Protein AF-0000000072774060 (afdb_homodimer)

Organism: Moschus moschiferus (NCBI:txid68415)

pLDDT: mean 89.08, std 10.36, range [41.81, 96.0]

InterPro domains:
  IPR002048 EF-hand domain [PS50222] (1-26)
  IPR002048 EF-hand domain [PS50222] (56-90)
  IPR011992 EF-hand domain pair [SSF47473] (2-88)
  IPR018247 EF-Hand 1, calcium-binding site [PS00018] (4-16)

Solvent-accessible surface area (backbone atoms only — not comparable to full-atom values): 10141 Å² total; per-residue (Å²): 101,93,62,32,79,79,74,74,51,43,26,47,53,89,46,41,65,57,46,40,42,75,74,71,44,86,69,53,70,69,57,45,51,48,46,39,66,70,51,22,49,96,78,42,33,23,40,48,68,44,48,52,53,47,50,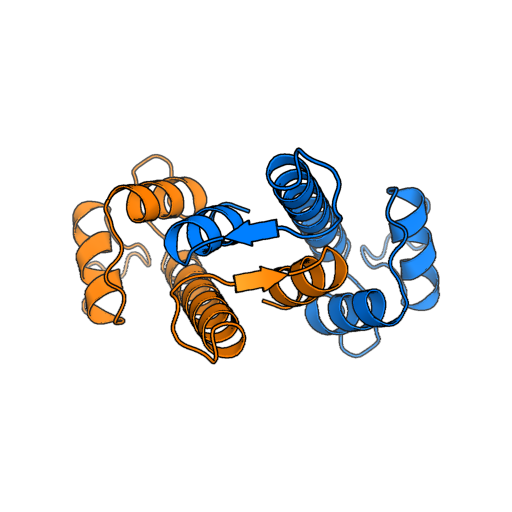54,43,49,52,46,52,50,50,52,48,51,69,62,24,73,84,65,77,58,50,35,77,39,35,65,66,57,46,47,51,58,62,61,65,86,99,92,61,32,80,78,73,73,50,43,26,48,51,89,46,41,63,56,46,40,41,74,73,71,42,84,70,52,70,69,56,44,52,48,45,40,67,71,51,22,48,97,82,40,32,23,39,47,68,44,47,52,54,48,50,53,44,49,50,46,51,52,51,52,48,52,68,62,24,74,84,65,78,59,48,34,76,40,34,64,67,57,46,48,50,57,62,64,66,86

Radius of gyration: 18.1 Å; Cα contacts (8 Å, |Δi|>4): 192; chains: 2; bounding box: 50×44×36 Å

Structure (mmCIF, N/CA/C/O backbone):
data_AF-0000000072774060-model_v1
#
loop_
_entity.id
_entity.type
_entity.pdbx_description
1 polymer 'EF-hand domain-containing protein'
#
loop_
_atom_site.group_PDB
_atom_site.id
_atom_site.type_symbol
_atom_site.label_atom_id
_atom_site.label_alt_id
_atom_site.label_comp_id
_atom_site.label_asym_id
_atom_site.label_entity_id
_atom_site.label_seq_id
_atom_site.pdbx_PDB_ins_code
_atom_site.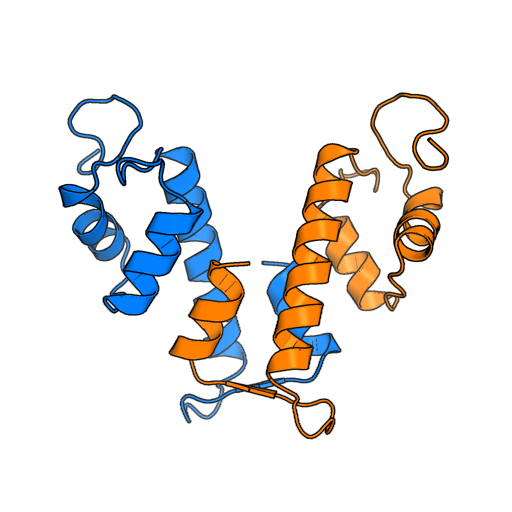Cartn_x
_atom_site.Cartn_y
_atom_site.Cartn_z
_atom_site.occupancy
_atom_site.B_iso_or_equiv
_atom_site.auth_seq_id
_atom_site.auth_comp_id
_atom_site.auth_asym_id
_atom_site.auth_atom_id
_atom_site.pdbx_PDB_model_num
ATOM 1 N N . SER A 1 1 ? -3.686 19.5 20.594 1 41.84 1 SER A N 1
ATOM 2 C CA . SER A 1 1 ? -2.797 18.516 19.984 1 41.84 1 SER A CA 1
ATOM 3 C C . SER A 1 1 ? -1.73 19.188 19.125 1 41.84 1 SER A C 1
ATOM 5 O O . SER A 1 1 ? -1.997 20.188 18.469 1 41.84 1 SER A O 1
ATOM 7 N N . PHE A 1 2 ? -0.513 19.094 19.578 1 53.94 2 PHE A N 1
ATOM 8 C CA . PHE A 1 2 ? 0.604 19.906 19.125 1 53.94 2 PHE A CA 1
ATOM 9 C C . PHE A 1 2 ? 0.527 20.125 17.609 1 53.94 2 PHE A C 1
ATOM 11 O O . PHE A 1 2 ? 0.935 21.172 17.109 1 53.94 2 PHE A O 1
ATOM 18 N N . PHE A 1 3 ? -0.129 19.281 16.859 1 60.81 3 PHE A N 1
ATOM 19 C CA . PHE A 1 3 ? 0.035 19.406 15.422 1 60.81 3 PHE A CA 1
ATOM 20 C C . PHE A 1 3 ? -1.192 20.047 14.789 1 60.81 3 PHE A C 1
ATOM 22 O O . PHE A 1 3 ? -1.222 20.297 13.578 1 60.81 3 PHE A O 1
ATOM 29 N N . ASP A 1 4 ? -2.189 20.156 15.695 1 60.53 4 ASP A N 1
ATOM 30 C CA . ASP A 1 4 ? -3.381 20.875 15.242 1 60.53 4 ASP A CA 1
ATOM 31 C C . ASP A 1 4 ? -3.578 22.156 16.031 1 60.53 4 ASP A C 1
ATOM 33 O O . ASP A 1 4 ? -4.551 22.297 16.781 1 60.53 4 ASP A O 1
ATOM 37 N N . GLY A 1 5 ? -2.717 23.109 16 1 58.25 5 GLY A N 1
ATOM 38 C CA . GLY A 1 5 ? -2.756 24.312 16.828 1 58.25 5 GLY A CA 1
ATOM 39 C C . GLY A 1 5 ? -4.016 25.125 16.625 1 58.25 5 GLY A C 1
ATOM 40 O O . GLY A 1 5 ? -4.52 25.734 17.578 1 58.25 5 GLY A O 1
ATOM 41 N N . ASP A 1 6 ? -4.629 25.078 15.508 1 58.75 6 ASP A N 1
ATOM 42 C CA . ASP A 1 6 ? -5.777 25.969 15.32 1 58.75 6 ASP A CA 1
ATOM 43 C C . ASP A 1 6 ? -7.086 25.172 15.344 1 58.75 6 ASP A C 1
ATOM 45 O O . ASP A 1 6 ? -8.156 25.734 15.07 1 58.75 6 ASP A O 1
ATOM 49 N N . ARG A 1 7 ? -7.09 23.906 15.75 1 69.19 7 ARG A N 1
ATOM 50 C CA . ARG A 1 7 ? -8.211 22.984 15.922 1 69.19 7 ARG A CA 1
ATOM 51 C C . ARG A 1 7 ? -9.031 22.875 14.641 1 69.19 7 ARG A C 1
ATOM 53 O O . ARG A 1 7 ? -10.266 22.781 14.695 1 69.19 7 ARG A O 1
ATOM 60 N N . SER A 1 8 ? -8.289 23.344 13.422 1 69.88 8 SER A N 1
ATOM 61 C CA . SER A 1 8 ? -8.969 23.312 12.125 1 69.88 8 SER A CA 1
ATOM 62 C C . SER A 1 8 ? -9.172 21.891 11.648 1 69.88 8 SER A C 1
ATOM 64 O O . SER A 1 8 ? -9.969 21.641 10.734 1 69.88 8 SER A O 1
ATOM 66 N N . GLY A 1 9 ? -8.453 20.984 12.289 1 84.5 9 GLY A N 1
ATOM 67 C CA . GLY A 1 9 ? -8.516 19.609 11.828 1 84.5 9 GLY A CA 1
ATOM 68 C C . GLY A 1 9 ? -7.504 19.312 10.734 1 84.5 9 GLY A C 1
ATOM 69 O O . GLY A 1 9 ? -7.535 18.234 10.141 1 84.5 9 GLY A O 1
ATOM 70 N N . THR A 1 10 ? -6.695 20.453 10.359 1 89.38 10 THR A N 1
ATOM 71 C CA . THR A 1 10 ? -5.668 20.312 9.336 1 89.38 10 THR A CA 1
ATOM 72 C C . THR A 1 10 ? -4.285 20.625 9.906 1 89.38 10 THR A C 1
ATOM 74 O O . THR A 1 10 ? -4.164 21.391 10.852 1 89.38 10 THR A O 1
ATOM 77 N N . ILE A 1 11 ? -3.309 19.938 9.352 1 92.81 11 ILE A N 1
ATOM 78 C CA . ILE A 1 11 ? -1.907 20.203 9.656 1 92.81 11 ILE A CA 1
ATOM 79 C C . ILE A 1 11 ? -1.271 20.984 8.508 1 92.81 11 ILE A C 1
ATOM 81 O O . ILE A 1 11 ? -1.297 20.531 7.355 1 92.81 11 ILE A O 1
ATOM 85 N N . GLY A 1 12 ? -0.662 22.141 8.82 1 90.88 12 GLY A N 1
ATOM 86 C CA . GLY A 1 12 ? -0.047 22.984 7.805 1 90.88 12 GLY A CA 1
ATOM 87 C C . GLY A 1 12 ? 1.225 22.391 7.227 1 90.88 12 GLY A C 1
ATOM 88 O O . GLY A 1 12 ? 1.943 21.672 7.914 1 90.88 12 GLY A O 1
ATOM 89 N N . SER A 1 13 ? 1.486 22.812 6.012 1 89.88 13 SER A N 1
ATOM 90 C CA . SER A 1 13 ? 2.652 22.312 5.297 1 89.88 13 SER A CA 1
ATOM 91 C C . SER A 1 13 ? 3.932 22.531 6.094 1 89.88 13 SER A C 1
ATOM 93 O O . SER A 1 13 ? 4.805 21.656 6.133 1 89.88 13 SER A O 1
ATOM 95 N N . SER A 1 14 ? 3.98 23.641 6.801 1 90 14 SER A N 1
ATOM 96 C CA . SER A 1 14 ? 5.191 23.984 7.539 1 90 14 SER A CA 1
ATOM 97 C C . SER A 1 14 ? 5.324 23.141 8.805 1 90 14 SER A C 1
ATOM 99 O O . SER A 1 14 ? 6.406 23.062 9.391 1 90 14 SER A O 1
ATOM 101 N N . GLU A 1 15 ? 4.25 22.562 9.172 1 92.5 15 GLU A N 1
ATOM 102 C CA . GLU A 1 15 ? 4.242 21.812 10.422 1 92.5 15 GLU A CA 1
ATOM 103 C C . GLU A 1 15 ? 4.312 20.312 10.164 1 92.5 15 GLU A C 1
ATOM 105 O O . GLU A 1 15 ? 4.578 19.531 11.078 1 92.5 15 GLU A O 1
ATOM 110 N N . LEU A 1 16 ? 4.109 19.906 8.992 1 93 16 LEU A N 1
ATOM 111 C CA . LEU A 1 16 ? 3.908 18.5 8.656 1 93 16 LEU A CA 1
ATOM 112 C C . LEU A 1 16 ? 5.176 17.688 8.93 1 93 16 LEU A C 1
ATOM 114 O O . LEU A 1 16 ? 5.105 16.578 9.461 1 93 16 LEU A O 1
ATOM 118 N N . SER A 1 17 ? 6.285 18.25 8.531 1 92.44 17 SER A N 1
ATOM 119 C CA . SER A 1 17 ? 7.535 17.531 8.773 1 92.44 17 SER A CA 1
ATOM 120 C C . SER A 1 17 ? 7.738 17.25 10.258 1 92.44 17 SER A C 1
ATOM 122 O O . SER A 1 17 ? 8.094 16.141 10.641 1 92.44 17 SER A O 1
ATOM 124 N N . GLY A 1 18 ? 7.488 18.219 11.094 1 92.62 18 GLY A N 1
ATOM 125 C CA . GLY A 1 18 ? 7.582 18.047 12.531 1 92.62 18 GLY A CA 1
ATOM 126 C C . GLY A 1 18 ? 6.578 17.062 13.086 1 92.62 18 GLY A C 1
ATOM 127 O O . GLY A 1 18 ? 6.887 16.312 14.016 1 92.62 18 GLY A O 1
ATOM 128 N N . ALA A 1 19 ? 5.445 17.109 12.539 1 94.25 19 ALA A N 1
ATOM 129 C CA . ALA A 1 19 ? 4.406 16.172 12.961 1 94.25 19 ALA A CA 1
ATOM 130 C C . ALA A 1 19 ? 4.824 14.734 12.711 1 94.25 19 ALA A C 1
ATOM 132 O O . ALA A 1 19 ? 4.656 13.867 13.57 1 94.25 19 ALA A O 1
ATOM 133 N N . PHE A 1 20 ? 5.375 14.438 11.516 1 94.88 20 PHE A N 1
ATOM 134 C CA . PHE A 1 20 ? 5.859 13.094 11.211 1 94.88 20 PHE A CA 1
ATOM 135 C C . PHE A 1 20 ? 6.996 12.703 12.148 1 94.88 20 PHE A C 1
ATOM 137 O O . PHE A 1 20 ? 7.039 11.57 12.633 1 94.88 20 PHE A O 1
ATOM 144 N N . GLU A 1 21 ? 7.855 13.664 12.438 1 94.88 21 GLU A N 1
ATOM 145 C CA . GLU A 1 21 ? 8.969 13.406 13.344 1 94.88 21 GLU A CA 1
ATOM 146 C C . GLU A 1 21 ? 8.469 13.078 14.75 1 94.88 21 GLU A C 1
ATOM 148 O O . GLU A 1 21 ? 8.992 12.18 15.406 1 94.88 21 GLU A O 1
ATOM 153 N N . ALA A 1 22 ? 7.535 13.82 15.18 1 93.75 22 ALA A N 1
ATOM 154 C CA . ALA A 1 22 ? 6.961 13.609 16.516 1 93.75 22 ALA A CA 1
ATOM 155 C C . ALA A 1 22 ? 6.324 12.227 16.609 1 93.75 22 ALA A C 1
ATOM 157 O O . ALA A 1 22 ? 6.32 11.617 17.688 1 93.75 22 ALA A O 1
ATOM 158 N N . ALA A 1 23 ? 5.824 11.766 15.508 1 94.38 23 ALA A N 1
ATOM 159 C CA . ALA A 1 23 ? 5.199 10.445 15.469 1 94.38 23 ALA A CA 1
ATOM 160 C C . ALA A 1 23 ? 6.246 9.352 15.312 1 94.38 23 ALA A C 1
ATOM 162 O O . ALA A 1 23 ? 5.91 8.164 15.273 1 94.38 23 ALA A O 1
ATOM 163 N N . GLY A 1 24 ? 7.496 9.734 15.102 1 94.19 24 GLY A N 1
ATOM 164 C CA . GLY A 1 24 ? 8.578 8.766 15.07 1 94.19 24 GLY A CA 1
ATOM 165 C C . GLY A 1 24 ? 9.094 8.492 13.664 1 94.19 24 GLY A C 1
ATOM 166 O O . GLY A 1 24 ? 9.914 7.594 13.461 1 94.19 24 GLY A O 1
ATOM 167 N N . PHE A 1 25 ? 8.711 9.289 12.734 1 94.19 25 PHE A N 1
ATOM 168 C CA . PHE A 1 25 ? 9.109 9.039 11.352 1 94.19 25 PHE A CA 1
ATOM 169 C C . PHE A 1 25 ? 10.07 10.117 10.867 1 94.19 25 PHE A C 1
ATOM 171 O O . PHE A 1 25 ? 9.742 11.305 10.875 1 94.19 25 PHE A O 1
ATOM 178 N N . HIS A 1 26 ? 11.242 9.648 10.422 1 91 26 HIS A N 1
ATOM 179 C CA . HIS A 1 26 ? 12.242 10.531 9.82 1 91 26 HIS A CA 1
ATOM 180 C C . HIS A 1 26 ? 12.375 10.266 8.328 1 91 26 HIS A C 1
ATOM 182 O O . HIS A 1 26 ? 13.258 9.523 7.898 1 91 26 HIS A O 1
ATOM 188 N N . LEU A 1 27 ? 11.547 10.867 7.613 1 90.62 27 LEU A N 1
ATOM 189 C CA . LEU A 1 27 ? 11.477 10.688 6.168 1 90.62 27 LEU A CA 1
ATOM 190 C C . LEU A 1 27 ? 12.492 11.578 5.461 1 90.62 27 LEU A C 1
ATOM 192 O O . LEU A 1 27 ? 12.719 12.719 5.875 1 90.62 27 LEU A O 1
ATOM 196 N N . ASN A 1 28 ? 13.102 11.062 4.484 1 91.31 28 ASN A N 1
ATOM 197 C CA . ASN A 1 28 ? 13.898 11.953 3.652 1 91.31 28 ASN A CA 1
ATOM 198 C C . ASN A 1 28 ? 13.023 12.875 2.809 1 91.31 28 ASN A C 1
ATOM 200 O O . ASN A 1 28 ? 11.812 12.656 2.703 1 91.31 28 ASN A O 1
ATOM 204 N N . GLU A 1 29 ? 13.633 13.852 2.189 1 91.5 29 GLU A N 1
ATOM 205 C CA . GLU A 1 29 ? 12.898 14.891 1.475 1 91.5 29 GLU A CA 1
ATOM 206 C C . GLU A 1 29 ? 12.078 14.305 0.329 1 91.5 29 GLU A C 1
ATOM 208 O O . GLU A 1 29 ? 10.945 14.727 0.088 1 91.5 29 GLU A O 1
ATOM 213 N N . HIS A 1 30 ? 12.648 13.422 -0.358 1 90.38 30 HIS A N 1
ATOM 214 C CA . HIS A 1 30 ? 11.969 12.852 -1.516 1 90.38 30 HIS A CA 1
ATOM 215 C C . HIS A 1 30 ? 10.703 12.102 -1.1 1 90.38 30 HIS A C 1
ATOM 217 O O . HIS A 1 30 ? 9.625 12.352 -1.644 1 90.38 30 HIS A O 1
ATOM 223 N N . LEU A 1 31 ? 10.836 11.219 -0.128 1 91.31 31 LEU A N 1
ATOM 224 C CA . LEU A 1 31 ? 9.695 10.461 0.381 1 91.31 31 LEU A CA 1
ATOM 225 C C . LEU A 1 31 ? 8.648 11.398 0.977 1 91.31 31 LEU A C 1
ATOM 227 O O . LEU A 1 31 ? 7.449 11.219 0.745 1 91.31 31 LEU A O 1
ATOM 231 N N . TYR A 1 32 ? 9.094 12.438 1.696 1 92.12 32 TYR A N 1
ATOM 232 C CA . TYR A 1 32 ? 8.211 13.43 2.289 1 92.12 32 TYR A CA 1
ATOM 233 C C . TYR A 1 32 ? 7.371 14.117 1.221 1 92.12 32 TYR A C 1
ATOM 235 O O . TYR A 1 32 ? 6.148 14.219 1.354 1 92.12 32 TYR A O 1
ATOM 243 N N . ASN A 1 33 ? 7.977 14.508 0.167 1 91.88 33 ASN A N 1
ATOM 244 C CA . ASN A 1 33 ? 7.281 15.219 -0.9 1 91.88 33 ASN A CA 1
ATOM 245 C C . ASN A 1 33 ? 6.246 14.336 -1.585 1 91.88 33 ASN A C 1
ATOM 247 O O . ASN A 1 33 ? 5.16 14.797 -1.937 1 91.88 33 ASN A O 1
ATOM 251 N N . MET A 1 34 ? 6.586 13.125 -1.7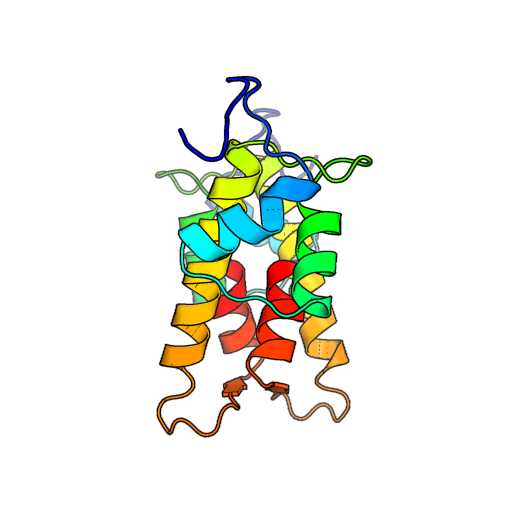35 1 88.19 34 MET A N 1
ATOM 252 C CA . MET A 1 34 ? 5.652 12.18 -2.35 1 88.19 34 MET A CA 1
ATOM 253 C C . MET A 1 34 ? 4.414 12 -1.479 1 88.19 34 MET A C 1
ATOM 255 O O . MET A 1 34 ? 3.289 12 -1.983 1 88.19 34 MET A O 1
ATOM 259 N N . ILE A 1 35 ? 4.688 11.844 -0.206 1 92.25 35 ILE A N 1
ATOM 260 C CA . ILE A 1 35 ? 3.602 11.633 0.744 1 92.25 35 ILE A CA 1
ATOM 261 C C . ILE A 1 35 ? 2.693 12.859 0.774 1 92.25 35 ILE A C 1
ATOM 263 O O . ILE A 1 35 ? 1.466 12.734 0.747 1 92.25 35 ILE A O 1
ATOM 267 N N . ILE A 1 36 ? 3.254 14 0.792 1 92 36 ILE A N 1
ATOM 268 C CA . ILE A 1 36 ? 2.496 15.242 0.838 1 92 36 ILE A CA 1
ATOM 269 C C . ILE A 1 36 ? 1.654 15.383 -0.429 1 92 36 ILE A C 1
ATOM 271 O O . ILE A 1 36 ? 0.489 15.781 -0.367 1 92 36 ILE A O 1
ATOM 275 N N . GLN A 1 37 ? 2.188 15.125 -1.504 1 90.5 37 GLN A N 1
ATOM 276 C CA . GLN A 1 37 ? 1.477 15.219 -2.775 1 90.5 37 GLN A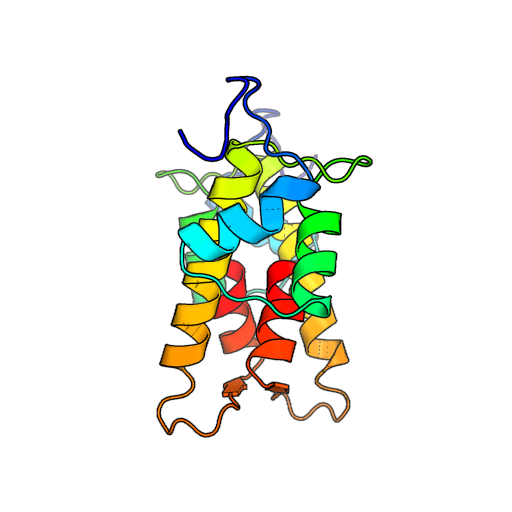 CA 1
ATOM 277 C C . GLN A 1 37 ? 0.247 14.312 -2.785 1 90.5 37 GLN A C 1
ATOM 279 O O . GLN A 1 37 ? -0.799 14.688 -3.322 1 90.5 37 GLN A O 1
ATOM 284 N N . ARG A 1 38 ? 0.321 13.195 -2.164 1 89.62 38 ARG A N 1
ATOM 285 C CA . ARG A 1 38 ? -0.753 12.211 -2.205 1 89.62 38 ARG A CA 1
ATOM 286 C C . ARG A 1 38 ? -1.793 12.484 -1.124 1 89.62 38 ARG A C 1
ATOM 288 O O . ARG A 1 38 ? -2.988 12.273 -1.337 1 89.62 38 ARG A O 1
ATOM 295 N N . TYR A 1 39 ? -1.339 12.945 -0.001 1 92.31 39 TYR A N 1
ATOM 296 C CA . TYR A 1 39 ? -2.215 12.914 1.165 1 92.31 39 TYR A CA 1
ATOM 297 C C . TYR A 1 39 ? -2.641 14.328 1.562 1 92.31 39 TYR A C 1
ATOM 299 O O . TYR A 1 39 ? -3.518 14.5 2.41 1 92.31 39 TYR A O 1
ATOM 307 N N . SER A 1 40 ? -1.987 15.344 0.956 1 93.38 40 SER A N 1
ATOM 308 C CA . SER A 1 40 ? -2.287 16.734 1.289 1 93.38 40 SER A CA 1
ATOM 309 C C . SER A 1 40 ? -3.129 17.391 0.202 1 93.38 40 SER A C 1
ATOM 311 O O . SER A 1 40 ? -3.312 16.828 -0.878 1 93.38 40 SER A O 1
ATOM 313 N N . ASP A 1 41 ? -3.686 18.5 0.571 1 93.5 41 ASP A N 1
ATOM 314 C CA . ASP A 1 41 ? -4.387 19.297 -0.438 1 93.5 41 ASP A CA 1
ATOM 315 C C . ASP A 1 41 ? -3.406 20.078 -1.306 1 93.5 41 ASP A C 1
ATOM 317 O O . ASP A 1 41 ? -2.191 19.891 -1.193 1 93.5 41 ASP A O 1
ATOM 321 N N . GLU A 1 42 ? -3.939 20.844 -2.186 1 91.56 42 GLU A N 1
ATOM 322 C CA . GLU A 1 42 ? -3.113 21.562 -3.152 1 91.56 42 GLU A CA 1
ATOM 323 C C . GLU A 1 42 ? -2.188 22.547 -2.457 1 91.56 42 GLU A C 1
ATOM 325 O O . GLU A 1 42 ? -1.146 22.922 -2.998 1 91.56 42 GLU A O 1
ATOM 330 N N . GLY A 1 43 ? -2.553 22.938 -1.294 1 90.06 43 GLY A N 1
ATOM 331 C CA . GLY A 1 43 ? -1.746 23.875 -0.531 1 90.06 43 GLY A CA 1
ATOM 332 C C . GLY A 1 43 ? -0.729 23.203 0.367 1 90.06 43 GLY A C 1
ATOM 333 O O . GLY A 1 43 ? 0.015 23.875 1.087 1 90.06 43 GLY A O 1
ATOM 334 N N . GLY A 1 44 ? -0.685 21.938 0.4 1 91.44 44 GLY A N 1
ATOM 335 C CA . GLY A 1 44 ? 0.264 21.188 1.213 1 91.44 44 GLY A CA 1
ATOM 336 C C . GLY A 1 44 ? -0.242 20.922 2.615 1 91.44 44 GLY A C 1
ATOM 337 O O . GLY A 1 44 ? 0.506 20.422 3.465 1 91.44 44 GLY A O 1
ATOM 338 N N . ASN A 1 45 ? -1.46 21.312 2.85 1 92.5 45 ASN A N 1
ATOM 339 C CA . ASN A 1 45 ? -2.076 21.016 4.141 1 92.5 45 ASN A CA 1
ATOM 340 C C . ASN A 1 45 ? -2.701 19.625 4.16 1 92.5 45 ASN A C 1
ATOM 342 O O . ASN A 1 45 ? -3.27 19.188 3.16 1 92.5 45 ASN A O 1
ATOM 346 N N . MET A 1 46 ? -2.543 18.984 5.375 1 94.06 46 MET A N 1
ATOM 347 C CA . MET A 1 46 ? -3.092 17.625 5.504 1 94.06 46 MET A CA 1
ATOM 348 C C . MET A 1 46 ? -4.145 17.578 6.605 1 94.06 46 MET A C 1
ATOM 350 O O . MET A 1 46 ? -3.918 18.078 7.711 1 94.06 46 MET A O 1
ATOM 354 N N . ASP A 1 47 ? -5.316 17.094 6.168 1 93.31 47 ASP A N 1
ATOM 355 C CA . ASP A 1 47 ? -6.332 16.859 7.191 1 93.31 47 ASP A CA 1
ATOM 356 C C . ASP A 1 47 ? -5.871 15.82 8.203 1 93.31 47 ASP A C 1
ATOM 358 O O . ASP A 1 47 ? -5.125 14.898 7.859 1 93.31 47 ASP A O 1
ATOM 362 N N . PHE A 1 48 ? -6.406 15.93 9.383 1 91.06 48 PHE A N 1
ATOM 363 C CA . PHE A 1 48 ? -5.969 15.039 10.461 1 91.06 48 PHE A CA 1
ATOM 364 C C . PHE A 1 48 ? -6.277 13.586 10.125 1 91.06 48 PHE A C 1
ATOM 366 O O . PHE A 1 48 ? -5.465 12.695 10.383 1 91.06 48 PHE A O 1
ATOM 373 N N . ASP A 1 49 ? -7.398 13.367 9.57 1 89.38 49 ASP A N 1
ATOM 374 C CA . ASP A 1 49 ? -7.758 12 9.195 1 89.38 49 ASP A CA 1
ATOM 375 C C . ASP A 1 49 ? -6.762 11.438 8.188 1 89.38 49 ASP A C 1
ATOM 377 O O . ASP A 1 49 ? -6.336 10.281 8.305 1 89.38 49 ASP A O 1
ATOM 381 N N . ASN A 1 50 ? -6.398 12.242 7.148 1 92.06 50 ASN A N 1
ATOM 382 C CA . ASN A 1 50 ? -5.41 11.812 6.16 1 92.06 50 ASN A CA 1
ATOM 383 C C . ASN A 1 50 ? -4.051 11.562 6.801 1 92.06 50 ASN A C 1
ATOM 385 O O . ASN A 1 50 ? -3.359 10.609 6.438 1 92.06 50 ASN A O 1
ATOM 389 N N . PHE A 1 51 ? -3.75 12.438 7.75 1 94.25 51 PHE A N 1
ATOM 390 C CA . PHE A 1 51 ? -2.477 12.305 8.445 1 94.25 51 PHE A CA 1
ATOM 391 C C . PHE A 1 51 ? -2.41 10.977 9.195 1 94.25 51 PHE A C 1
ATOM 393 O O . PHE A 1 51 ? -1.442 10.227 9.047 1 94.25 51 PHE A O 1
ATOM 400 N N . ILE A 1 52 ? -3.453 10.688 9.945 1 92.44 52 ILE A N 1
ATOM 401 C CA . ILE A 1 52 ? -3.477 9.461 10.734 1 92.44 52 ILE A CA 1
ATOM 402 C C . ILE A 1 52 ? -3.459 8.25 9.812 1 92.44 52 ILE A C 1
ATOM 404 O O . ILE A 1 52 ? -2.738 7.281 10.062 1 92.44 52 ILE A O 1
ATOM 408 N N . SER A 1 53 ? -4.203 8.289 8.711 1 90.81 53 SER A N 1
ATOM 409 C CA . SER A 1 53 ? -4.203 7.199 7.738 1 90.81 53 SER A CA 1
ATOM 410 C C . SER A 1 53 ? -2.811 6.98 7.156 1 90.81 53 SER A C 1
ATOM 412 O O . SER A 1 53 ? -2.377 5.84 6.984 1 90.81 53 SER A O 1
ATOM 414 N N . CYS A 1 54 ? -2.164 8.094 6.875 1 92.94 54 CYS A N 1
ATOM 415 C CA . CYS A 1 54 ? -0.81 8.016 6.34 1 92.94 54 CYS A CA 1
ATOM 416 C C . CYS A 1 54 ? 0.141 7.383 7.344 1 92.94 54 CYS A C 1
ATOM 418 O O . CYS A 1 54 ? 0.93 6.504 6.988 1 92.94 54 CYS A O 1
ATOM 420 N N . LEU A 1 55 ? 0.058 7.816 8.609 1 94.81 55 LEU A N 1
ATOM 421 C CA . LEU A 1 55 ? 0.931 7.277 9.648 1 94.81 55 LEU A CA 1
ATOM 422 C C . LEU A 1 55 ? 0.709 5.777 9.82 1 94.81 55 LEU A C 1
ATOM 424 O O . LEU A 1 55 ? 1.67 5.016 9.938 1 94.81 55 LEU A O 1
ATOM 428 N N . VAL A 1 56 ? -0.536 5.418 9.844 1 91.38 56 VAL A N 1
ATOM 429 C CA . VAL A 1 56 ? -0.883 4.012 10.008 1 91.38 56 VAL A CA 1
ATOM 430 C C . VAL A 1 56 ? -0.295 3.191 8.867 1 91.38 56 VAL A C 1
ATOM 432 O O . VAL A 1 56 ? 0.303 2.137 9.086 1 91.38 56 VAL A O 1
ATOM 435 N N . ARG A 1 57 ? -0.408 3.619 7.625 1 91.5 57 ARG A N 1
ATOM 436 C CA . ARG A 1 57 ? 0.135 2.932 6.457 1 91.5 57 ARG A CA 1
ATOM 437 C C . ARG A 1 57 ? 1.659 2.914 6.492 1 91.5 57 ARG A C 1
ATOM 439 O O . ARG A 1 57 ? 2.279 1.883 6.223 1 91.5 57 ARG A O 1
ATOM 446 N N . LEU A 1 58 ? 2.25 4.016 6.824 1 93.69 58 LEU A N 1
ATOM 447 C CA . LEU A 1 58 ? 3.701 4.109 6.938 1 93.69 58 LEU A CA 1
ATOM 448 C C . LEU A 1 58 ? 4.238 3.094 7.941 1 93.69 58 LEU A C 1
ATOM 450 O O . LEU A 1 58 ? 5.176 2.355 7.641 1 93.69 58 LEU A O 1
ATOM 454 N N . ASP A 1 59 ? 3.652 3.02 9.039 1 94.38 59 ASP A N 1
ATOM 455 C CA . ASP A 1 59 ? 4.059 2.082 10.078 1 94.38 59 ASP A CA 1
ATOM 456 C C . ASP A 1 59 ? 3.951 0.638 9.594 1 94.38 59 ASP A C 1
ATOM 458 O O . ASP A 1 59 ? 4.867 -0.16 9.797 1 94.38 59 ASP A O 1
ATOM 462 N N . ALA A 1 60 ? 2.857 0.339 8.984 1 92.88 60 ALA A N 1
ATOM 463 C CA . ALA A 1 60 ? 2.641 -1.007 8.461 1 92.88 60 ALA A CA 1
ATOM 464 C C . ALA A 1 60 ? 3.688 -1.36 7.406 1 92.88 60 ALA A C 1
ATOM 466 O O . ALA A 1 60 ? 4.199 -2.48 7.383 1 92.88 60 ALA A O 1
ATOM 467 N N . MET A 1 61 ? 4.012 -0.392 6.582 1 94.69 61 MET A N 1
ATOM 468 C CA . MET A 1 61 ? 4.977 -0.661 5.523 1 94.69 61 MET A CA 1
ATOM 469 C C . MET A 1 61 ? 6.387 -0.774 6.09 1 94.69 61 MET A C 1
ATOM 471 O O . MET A 1 61 ? 7.188 -1.582 5.617 1 94.69 61 MET A O 1
ATOM 475 N N . PHE A 1 62 ? 6.656 -0.014 7.102 1 93.88 62 PHE A N 1
ATOM 476 C CA . PHE A 1 62 ? 7.941 -0.161 7.773 1 93.88 62 PHE A CA 1
ATOM 477 C C . PHE A 1 62 ? 8.055 -1.533 8.43 1 93.88 62 PHE A C 1
ATOM 479 O O . PHE A 1 62 ? 9.07 -2.219 8.273 1 93.88 62 PHE A O 1
ATOM 486 N N . ARG A 1 63 ? 7.023 -1.944 9.078 1 93.56 63 ARG A N 1
ATOM 487 C CA . ARG A 1 63 ? 7.027 -3.232 9.766 1 93.56 63 ARG A CA 1
ATOM 488 C C . ARG A 1 63 ? 7.125 -4.383 8.773 1 93.56 63 ARG A C 1
ATOM 490 O O . ARG A 1 63 ? 7.855 -5.348 9.008 1 93.56 63 ARG A O 1
ATOM 497 N N . ALA A 1 64 ? 6.43 -4.262 7.711 1 93.31 64 ALA A N 1
ATOM 498 C CA . ALA A 1 64 ? 6.488 -5.285 6.668 1 93.31 64 ALA A CA 1
ATOM 499 C C . ALA A 1 64 ? 7.895 -5.395 6.09 1 93.31 64 ALA A C 1
ATOM 501 O O . ALA A 1 64 ? 8.414 -6.5 5.902 1 93.31 64 ALA A O 1
ATOM 502 N N . PHE A 1 65 ? 8.539 -4.32 5.84 1 95.25 65 PHE A N 1
ATOM 503 C CA . PHE A 1 65 ? 9.898 -4.328 5.312 1 95.25 65 PHE A CA 1
ATOM 504 C C . PHE A 1 65 ? 10.852 -5 6.293 1 95.25 65 PHE A C 1
ATOM 506 O O . PHE A 1 65 ? 11.641 -5.863 5.902 1 95.25 65 PHE A O 1
ATOM 513 N N . LYS A 1 66 ? 10.711 -4.578 7.516 1 94.56 66 LYS A N 1
ATOM 514 C CA . LYS A 1 66 ? 11.594 -5.125 8.539 1 94.56 66 LYS A CA 1
ATOM 515 C C . LYS A 1 66 ? 11.398 -6.629 8.695 1 94.56 66 LYS A C 1
ATOM 517 O O . LYS A 1 66 ? 12.359 -7.371 8.898 1 94.56 66 LYS A O 1
ATOM 522 N N . SER A 1 67 ? 10.172 -7.035 8.602 1 93.75 67 SER A N 1
ATOM 523 C CA . SER A 1 67 ? 9.867 -8.453 8.742 1 93.75 67 SER A CA 1
ATOM 524 C C . SER A 1 67 ? 10.469 -9.266 7.602 1 93.75 67 SER A C 1
ATOM 526 O O . SER A 1 67 ? 10.812 -10.438 7.781 1 93.75 67 SER A O 1
ATOM 528 N N . LEU A 1 68 ? 10.656 -8.664 6.453 1 93.25 68 LEU A N 1
ATOM 529 C CA . LEU A 1 68 ? 11.211 -9.336 5.281 1 93.25 68 LEU A CA 1
ATOM 530 C C . LEU A 1 68 ? 12.734 -9.25 5.281 1 93.25 68 LEU A C 1
ATOM 532 O O . LEU A 1 68 ? 13.406 -10.125 4.73 1 93.25 68 LEU A O 1
ATOM 536 N N . ASP A 1 69 ? 13.234 -8.141 5.859 1 95.44 69 ASP A N 1
ATOM 537 C CA . ASP A 1 69 ? 14.672 -7.914 5.918 1 95.44 69 ASP A CA 1
ATOM 538 C C . ASP A 1 69 ? 15.273 -8.531 7.18 1 95.44 69 ASP A C 1
ATOM 540 O O . ASP A 1 69 ? 15.977 -7.855 7.934 1 95.44 69 ASP A O 1
ATOM 544 N N . LYS A 1 70 ? 15.164 -9.789 7.27 1 92.5 70 LYS A N 1
ATOM 545 C CA . LYS A 1 70 ? 15.578 -10.5 8.477 1 92.5 70 LYS A CA 1
ATOM 546 C C . LYS A 1 70 ? 17.094 -10.438 8.656 1 92.5 70 LYS A C 1
ATOM 548 O O . LYS A 1 70 ? 17.578 -10.352 9.789 1 92.5 70 LYS A O 1
ATOM 553 N N . ASP A 1 71 ? 17.812 -10.406 7.586 1 93.12 71 ASP A N 1
ATOM 554 C CA . ASP A 1 71 ? 19.266 -10.43 7.664 1 93.12 71 ASP A CA 1
ATOM 555 C C . ASP A 1 71 ? 19.828 -9.016 7.773 1 93.12 71 ASP A C 1
ATOM 557 O O . ASP A 1 71 ? 21.047 -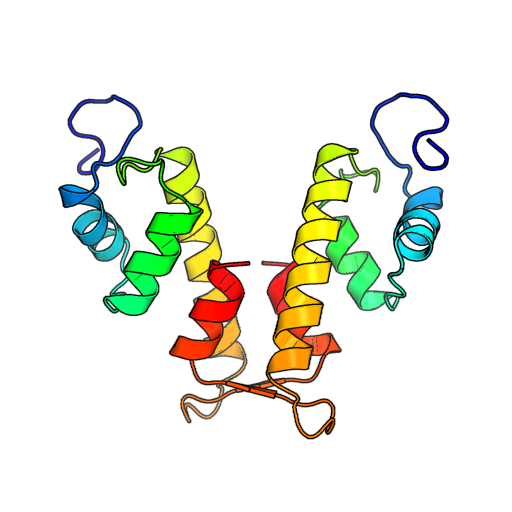8.828 7.871 1 93.12 71 ASP A O 1
ATOM 561 N N . GLY A 1 72 ? 18.953 -7.953 7.617 1 92.94 72 GLY A N 1
ATOM 562 C CA . GLY A 1 72 ? 19.359 -6.574 7.824 1 92.94 72 GLY A CA 1
ATOM 563 C C . GLY A 1 72 ? 20.219 -6.035 6.699 1 92.94 72 GLY A C 1
ATOM 564 O O . GLY A 1 72 ? 21.109 -5.207 6.93 1 92.94 72 GLY A O 1
ATOM 565 N N . THR A 1 73 ? 20.125 -6.586 5.527 1 93.56 73 THR A N 1
ATOM 566 C CA . THR A 1 73 ? 20.922 -6.152 4.383 1 93.56 73 THR A CA 1
ATOM 567 C C . THR A 1 73 ? 20.438 -4.797 3.869 1 93.56 73 THR A C 1
ATOM 569 O O . THR A 1 73 ? 21.141 -4.121 3.119 1 93.56 73 THR A O 1
ATOM 572 N N . GLY A 1 74 ? 19.188 -4.453 4.203 1 93.69 74 GLY A N 1
ATOM 573 C CA . GLY A 1 74 ? 18.594 -3.232 3.686 1 93.69 74 GLY A CA 1
ATOM 574 C C . GLY A 1 74 ? 17.875 -3.436 2.365 1 93.69 74 GLY A C 1
ATOM 575 O O . GLY A 1 74 ? 17.453 -2.469 1.729 1 93.69 74 GLY A O 1
ATOM 576 N N . GLN A 1 75 ? 17.828 -4.715 1.953 1 95.31 75 GLN A N 1
ATOM 577 C CA . GLN A 1 75 ? 17.125 -5.078 0.729 1 95.31 75 GLN A CA 1
ATOM 578 C C . GLN A 1 75 ? 16.156 -6.23 0.978 1 95.31 75 GLN A C 1
ATOM 580 O O . GLN A 1 75 ? 16.422 -7.113 1.797 1 95.31 75 GLN A O 1
ATOM 585 N N . ILE A 1 76 ? 15.039 -6.184 0.314 1 96 76 ILE A N 1
ATOM 586 C CA . ILE A 1 76 ? 14.125 -7.312 0.361 1 96 76 ILE A CA 1
ATOM 587 C C . ILE A 1 76 ? 13.859 -7.824 -1.054 1 96 76 ILE A C 1
ATOM 589 O O . ILE A 1 76 ? 13.922 -7.059 -2.02 1 96 76 ILE A O 1
ATOM 593 N N . GLN A 1 77 ? 13.734 -9.078 -1.114 1 94.94 77 GLN A N 1
ATOM 594 C CA . GLN A 1 77 ? 13.359 -9.727 -2.367 1 94.94 77 GLN A CA 1
ATOM 595 C C . GLN A 1 77 ? 11.992 -10.398 -2.252 1 94.94 77 GLN A C 1
ATOM 597 O O . GLN A 1 77 ? 11.773 -11.219 -1.358 1 94.94 77 GLN A O 1
ATOM 602 N N . VAL A 1 78 ? 11.125 -9.945 -3.146 1 95.5 78 VAL A N 1
ATOM 603 C CA . VAL A 1 78 ? 9.773 -10.484 -3.061 1 95.5 78 VAL A CA 1
ATOM 604 C C . VAL A 1 78 ? 9.266 -10.836 -4.461 1 95.5 78 VAL A C 1
ATOM 606 O O . VAL A 1 78 ? 9.648 -10.188 -5.441 1 95.5 78 VAL A O 1
ATOM 609 N N . ASN A 1 79 ? 8.461 -11.906 -4.512 1 94.88 79 ASN A N 1
ATOM 610 C CA . ASN A 1 79 ? 7.723 -12.18 -5.738 1 94.88 79 ASN A CA 1
ATOM 611 C C . ASN A 1 79 ? 6.371 -11.469 -5.758 1 94.88 79 ASN A C 1
ATOM 613 O O . ASN A 1 79 ? 6.016 -10.781 -4.797 1 94.88 79 ASN A O 1
ATOM 617 N N . ILE A 1 80 ? 5.719 -11.641 -6.875 1 93.25 80 ILE A N 1
ATOM 618 C CA . ILE A 1 80 ? 4.523 -10.836 -7.09 1 93.25 80 ILE A CA 1
ATOM 619 C C . ILE A 1 80 ? 3.461 -11.203 -6.055 1 93.25 80 ILE A C 1
ATOM 621 O O . ILE A 1 80 ? 2.719 -10.344 -5.586 1 93.25 80 ILE A O 1
ATOM 625 N N . GLN A 1 81 ? 3.412 -12.406 -5.684 1 90.88 81 GLN A N 1
ATOM 626 C CA . GLN A 1 81 ? 2.424 -12.812 -4.688 1 90.88 81 GLN A CA 1
ATOM 627 C C . GLN A 1 81 ? 2.73 -12.195 -3.326 1 90.88 81 GLN A C 1
ATOM 629 O O . GLN A 1 81 ? 1.841 -11.641 -2.674 1 90.88 81 GLN A O 1
ATOM 634 N N . GLU A 1 82 ? 3.959 -12.25 -2.883 1 91.12 82 GLU A N 1
ATOM 635 C CA . GLU A 1 82 ? 4.395 -11.633 -1.634 1 91.12 82 GLU A CA 1
ATOM 636 C C . GLU A 1 82 ? 4.195 -10.117 -1.671 1 91.12 82 GLU A C 1
ATOM 638 O O . GLU A 1 82 ? 3.744 -9.523 -0.69 1 91.12 82 GLU A O 1
ATOM 643 N N . TRP A 1 83 ? 4.492 -9.578 -2.777 1 93.31 83 TRP A N 1
ATOM 644 C CA . TRP A 1 83 ? 4.324 -8.141 -3.01 1 93.31 83 TRP A CA 1
ATOM 645 C C . TRP A 1 83 ? 2.879 -7.719 -2.785 1 93.31 83 TRP A C 1
ATOM 647 O O . TRP A 1 83 ? 2.607 -6.82 -1.985 1 93.31 83 TRP A O 1
ATOM 657 N N . LEU A 1 84 ? 1.972 -8.422 -3.385 1 93.12 84 LEU A N 1
ATOM 658 C CA . LEU A 1 84 ? 0.56 -8.07 -3.291 1 93.12 84 LEU A CA 1
ATOM 659 C C . LEU A 1 84 ? 0.023 -8.336 -1.889 1 93.12 84 LEU A C 1
ATOM 661 O O . LEU A 1 84 ? -0.794 -7.574 -1.373 1 93.12 84 LEU A O 1
ATOM 665 N N . GLN A 1 85 ? 0.476 -9.359 -1.315 1 90.06 85 GLN A N 1
ATOM 666 C CA . GLN A 1 85 ? 0.05 -9.68 0.043 1 90.06 85 GLN A CA 1
ATOM 667 C C . GLN A 1 85 ? 0.442 -8.57 1.017 1 90.06 85 GLN A C 1
ATOM 669 O O . GLN A 1 85 ? -0.362 -8.164 1.855 1 90.06 85 GLN A O 1
ATOM 674 N N . LEU A 1 86 ? 1.598 -8.07 0.878 1 89.19 86 LEU A N 1
ATOM 675 C CA . LEU A 1 86 ? 2.125 -7.07 1.797 1 89.19 86 LEU A CA 1
ATOM 676 C C . LEU A 1 86 ? 1.518 -5.703 1.514 1 89.19 86 LEU A C 1
ATOM 678 O O . LEU A 1 86 ? 1.194 -4.957 2.441 1 89.19 86 LEU A O 1
ATOM 682 N N . THR A 1 87 ? 1.31 -5.453 0.233 1 92.31 87 THR A N 1
ATOM 683 C CA . THR A 1 87 ? 0.921 -4.094 -0.118 1 92.31 87 THR A CA 1
ATOM 684 C C . THR A 1 87 ? -0.595 -3.932 -0.061 1 92.31 87 THR A C 1
ATOM 686 O O . THR A 1 87 ? -1.1 -2.826 0.151 1 92.31 87 THR A O 1
ATOM 689 N N . MET A 1 88 ? -1.362 -5.062 -0.23 1 90.5 88 MET A N 1
ATOM 690 C CA . MET A 1 88 ? -2.818 -4.961 -0.245 1 90.5 88 MET A CA 1
ATOM 691 C C . MET A 1 88 ? -3.387 -5.074 1.166 1 90.5 88 MET A C 1
ATOM 693 O O . MET A 1 88 ? -4.488 -4.59 1.438 1 90.5 88 MET A O 1
ATOM 697 N N . TYR A 1 89 ? -2.742 -5.801 1.952 1 79.44 89 TYR A N 1
ATOM 698 C CA . TYR A 1 89 ? -3.242 -6.004 3.309 1 79.44 89 TYR A CA 1
ATOM 699 C C . TYR A 1 89 ? -2.852 -4.84 4.211 1 79.44 89 TYR A C 1
ATOM 701 O O . TYR A 1 89 ? -3.451 -4.641 5.27 1 79.44 89 TYR A O 1
ATOM 709 N N . SER A 1 90 ? -2.014 -3.914 3.652 1 68.56 90 SER A N 1
ATOM 710 C CA . SER A 1 90 ? -1.58 -2.824 4.52 1 68.56 90 SER A CA 1
ATOM 711 C C . SER A 1 90 ? -2.541 -1.644 4.449 1 68.56 90 SER A C 1
ATOM 713 O O . SER A 1 90 ? -3.225 -1.454 3.441 1 68.56 90 SER A O 1
ATOM 715 N N . SER B 1 1 ? -25.359 -2.527 -13.43 1 41.81 1 SER B N 1
ATOM 716 C CA . SER B 1 1 ? -23.938 -2.812 -13.414 1 41.81 1 SER B CA 1
ATOM 717 C C . SER B 1 1 ? -23.656 -4.211 -12.875 1 41.81 1 SER B C 1
ATOM 719 O O . SER B 1 1 ? -24.328 -4.672 -11.953 1 41.81 1 SER B O 1
ATOM 721 N N . PHE B 1 2 ? -23.203 -5.059 -13.781 1 52.94 2 PHE B N 1
ATOM 722 C CA . PHE B 1 2 ? -23.203 -6.504 -13.586 1 52.94 2 PHE B CA 1
ATOM 723 C C . PHE B 1 2 ? -22.859 -6.859 -12.148 1 52.94 2 PHE B C 1
ATOM 725 O O . PHE B 1 2 ? -23.344 -7.859 -11.617 1 52.94 2 PHE B O 1
ATOM 732 N N . PHE B 1 3 ? -22.172 -6.035 -11.43 1 59.06 3 PHE B N 1
ATOM 733 C CA . PHE B 1 3 ? -21.656 -6.535 -10.156 1 59.06 3 PHE B CA 1
ATOM 734 C C . PHE B 1 3 ? -22.5 -6 -9 1 59.06 3 PHE B C 1
ATOM 736 O O . PHE B 1 3 ? -22.25 -6.352 -7.84 1 59.06 3 PHE B O 1
ATOM 743 N N . ASP B 1 4 ? -23.328 -5.027 -9.43 1 59.53 4 ASP B N 1
ATOM 744 C CA . ASP B 1 4 ? -24.266 -4.516 -8.43 1 59.53 4 ASP B CA 1
ATOM 745 C C . ASP B 1 4 ? -25.703 -4.852 -8.805 1 59.53 4 ASP B C 1
ATOM 747 O O . ASP B 1 4 ? -26.516 -3.959 -9.086 1 59.53 4 ASP B O 1
ATOM 751 N N . GLY B 1 5 ? -26.094 -6.07 -8.875 1 58.69 5 GLY B N 1
ATOM 752 C CA . GLY B 1 5 ? -27.391 -6.492 -9.359 1 58.69 5 GLY B CA 1
ATOM 753 C C . GLY B 1 5 ? -28.547 -5.918 -8.547 1 58.69 5 GLY B C 1
ATOM 754 O O . GLY B 1 5 ? -29.609 -5.637 -9.094 1 58.69 5 GLY B O 1
ATOM 755 N N . ASP B 1 6 ? -28.344 -5.652 -7.281 1 58.28 6 ASP B N 1
ATOM 756 C CA . ASP B 1 6 ? -29.5 -5.199 -6.496 1 58.28 6 ASP B CA 1
ATOM 757 C C . ASP B 1 6 ? -29.406 -3.699 -6.223 1 58.28 6 ASP B C 1
ATOM 759 O O . ASP B 1 6 ? -30.25 -3.146 -5.512 1 58.28 6 ASP B O 1
ATOM 763 N N . ARG B 1 7 ? -28.531 -2.934 -6.871 1 67.12 7 ARG B N 1
ATOM 764 C CA . ARG B 1 7 ? -28.297 -1.495 -6.793 1 67.12 7 ARG B CA 1
ATOM 765 C C . ARG B 1 7 ? -28.125 -1.047 -5.348 1 67.12 7 ARG B C 1
ATOM 767 O O . ARG B 1 7 ? -28.562 0.035 -4.965 1 67.12 7 ARG B O 1
ATOM 774 N N . SER B 1 8 ? -27.719 -2.154 -4.457 1 68.69 8 SER B N 1
ATOM 775 C CA . SER B 1 8 ? -27.516 -1.856 -3.043 1 68.69 8 SER B CA 1
ATOM 776 C C . SER B 1 8 ? -26.25 -1.041 -2.824 1 68.69 8 SER B C 1
ATOM 778 O O . SER B 1 8 ? -26.047 -0.464 -1.753 1 68.69 8 SER B O 1
ATOM 780 N N . GLY B 1 9 ? -25.453 -1.043 -3.885 1 84.25 9 GLY B N 1
ATOM 781 C CA . GLY B 1 9 ? -24.172 -0.371 -3.734 1 84.25 9 GLY B CA 1
ATOM 782 C C . GLY B 1 9 ? -23.078 -1.271 -3.178 1 84.25 9 GLY B C 1
ATOM 783 O O . GLY B 1 9 ? -21.984 -0.806 -2.85 1 84.25 9 GLY B O 1
ATOM 784 N N . THR B 1 10 ? -23.562 -2.645 -2.9 1 89.44 10 THR B N 1
ATOM 785 C CA . THR B 1 10 ? -22.609 -3.627 -2.373 1 89.44 10 THR B CA 1
ATOM 786 C C . THR B 1 10 ? -22.5 -4.82 -3.316 1 89.44 10 THR B C 1
ATOM 788 O O . THR B 1 10 ? -23.422 -5.121 -4.066 1 89.44 10 THR B O 1
ATOM 791 N N . ILE B 1 11 ? -21.297 -5.379 -3.334 1 92.69 11 ILE B N 1
ATOM 792 C CA . ILE B 1 11 ? -21.031 -6.617 -4.059 1 92.69 11 ILE B CA 1
ATOM 793 C C . ILE B 1 11 ? -20.984 -7.789 -3.08 1 92.69 11 ILE B C 1
ATOM 795 O O . ILE B 1 11 ? -20.203 -7.777 -2.125 1 92.69 11 ILE B O 1
ATOM 799 N N . GLY B 1 12 ? -21.812 -8.828 -3.318 1 90.81 12 GLY B N 1
ATOM 800 C CA . GLY B 1 12 ? -21.875 -9.992 -2.443 1 90.81 12 GLY B CA 1
ATOM 801 C C . GLY B 1 12 ? -20.625 -10.852 -2.5 1 90.81 12 GLY B C 1
ATOM 802 O O . GLY B 1 12 ? -19.969 -10.93 -3.535 1 90.81 12 GLY B O 1
ATOM 803 N N . SER B 1 13 ? -20.422 -11.555 -1.411 1 89.88 13 SER B N 1
ATOM 804 C CA . SER B 1 13 ? -19.234 -12.406 -1.287 1 89.88 13 SER B CA 1
ATOM 805 C C . SER B 1 13 ? -19.172 -13.414 -2.424 1 89.88 13 SER B C 1
ATOM 807 O O . SER B 1 13 ? -18.094 -13.68 -2.957 1 89.88 13 SER B O 1
ATOM 809 N N . SER B 1 14 ? -20.328 -13.891 -2.836 1 90.06 14 SER B N 1
ATOM 810 C CA . SER B 1 14 ? -20.359 -14.914 -3.871 1 90.06 14 SER B CA 1
ATOM 811 C C . SER B 1 14 ? -20.062 -14.328 -5.246 1 90.06 14 SER B C 1
ATOM 813 O O . SER B 1 14 ? -19.75 -15.055 -6.188 1 90.06 14 SER B O 1
ATOM 815 N N . GLU B 1 15 ? -20.188 -13.062 -5.324 1 92.62 15 GLU B N 1
ATOM 816 C CA . GLU B 1 15 ? -20.016 -12.398 -6.617 1 92.62 15 GLU B CA 1
ATOM 817 C C . GLU B 1 15 ? -18.656 -11.734 -6.734 1 92.62 15 GLU B C 1
ATOM 819 O O . GLU B 1 15 ? -18.234 -11.367 -7.828 1 92.62 15 GLU B O 1
ATOM 824 N N . LEU B 1 16 ? -17.969 -11.609 -5.672 1 93.12 16 LEU B N 1
ATOM 825 C CA . LEU B 1 16 ? -16.781 -10.781 -5.605 1 93.12 16 LEU B CA 1
ATOM 826 C C . LEU B 1 16 ? -15.672 -11.359 -6.48 1 93.12 16 LEU B C 1
ATOM 828 O O . LEU B 1 16 ? -14.969 -10.617 -7.176 1 93.12 16 LEU B O 1
ATOM 832 N N . SER B 1 17 ? -15.523 -12.648 -6.418 1 92.44 17 SER B N 1
ATOM 833 C CA . SER B 1 17 ? -14.492 -13.266 -7.238 1 92.44 17 SER B CA 1
ATOM 834 C C . SER B 1 17 ? -14.711 -12.977 -8.719 1 92.44 17 SER B C 1
ATOM 836 O O . SER B 1 17 ? -13.773 -12.602 -9.43 1 92.44 17 SER B O 1
ATOM 838 N N . GLY B 1 18 ? -15.914 -13.086 -9.172 1 92.69 18 GLY B N 1
ATOM 839 C CA . GLY B 1 18 ? -16.266 -12.781 -10.555 1 92.69 18 GLY B CA 1
ATOM 840 C C . GLY B 1 18 ? -16.062 -11.32 -10.906 1 92.69 18 GLY B C 1
ATOM 841 O O . GLY B 1 18 ? -15.656 -10.992 -12.016 1 92.69 18 GLY B O 1
ATOM 842 N N . ALA B 1 19 ? -16.391 -10.523 -9.984 1 94.25 19 ALA B N 1
ATOM 843 C CA . ALA B 1 19 ? -16.219 -9.086 -10.203 1 94.25 19 ALA B CA 1
ATOM 844 C C . ALA B 1 19 ? -14.75 -8.734 -10.43 1 94.25 19 ALA B C 1
ATOM 846 O O . ALA B 1 19 ? -14.43 -7.969 -11.344 1 94.25 19 ALA B O 1
ATOM 847 N N . PHE B 1 20 ? -13.844 -9.297 -9.625 1 95 20 PHE B N 1
ATOM 848 C CA . PHE B 1 20 ? -12.414 -9.062 -9.805 1 95 20 PHE B CA 1
ATOM 849 C C . PHE B 1 20 ? -11.953 -9.609 -11.148 1 95 20 PHE B C 1
ATOM 851 O O . PHE B 1 20 ? -11.172 -8.961 -11.852 1 95 20 PHE B O 1
ATOM 858 N N . GLU B 1 21 ? -12.484 -10.758 -11.508 1 94.94 21 GLU B N 1
ATOM 859 C CA . GLU B 1 21 ? -12.125 -11.352 -12.789 1 94.94 21 GLU B CA 1
ATOM 860 C C . GLU B 1 21 ? -12.586 -10.484 -13.953 1 94.94 21 GLU B C 1
ATOM 862 O O . GLU B 1 21 ? -11.852 -10.312 -14.938 1 94.94 21 GLU B O 1
ATOM 867 N N . ALA B 1 22 ? -13.758 -9.992 -13.852 1 93.62 22 ALA B N 1
ATOM 868 C CA . ALA B 1 22 ? -14.305 -9.133 -14.898 1 93.62 22 ALA B CA 1
ATOM 869 C C . ALA B 1 22 ? -13.477 -7.863 -15.055 1 93.62 22 ALA B C 1
ATOM 871 O O . ALA B 1 22 ? -13.367 -7.32 -16.156 1 93.62 22 ALA B O 1
ATOM 872 N N . ALA B 1 23 ? -12.906 -7.465 -13.969 1 94.19 23 ALA B N 1
ATOM 873 C CA . ALA B 1 23 ? -12.07 -6.27 -13.992 1 94.19 23 ALA B CA 1
ATOM 874 C C . ALA B 1 23 ? -10.656 -6.602 -14.461 1 94.19 23 ALA B C 1
ATOM 876 O O . ALA B 1 23 ? -9.805 -5.715 -14.555 1 94.19 23 ALA B O 1
ATOM 877 N N . GLY B 1 24 ? -10.367 -7.895 -14.641 1 94.19 24 GLY B N 1
ATOM 878 C CA . GLY B 1 24 ? -9.086 -8.297 -15.211 1 94.19 24 GLY B CA 1
ATOM 879 C C . GLY B 1 24 ? -8.133 -8.875 -14.18 1 94.19 24 GLY B C 1
ATOM 880 O O . GLY B 1 24 ? -6.965 -9.117 -14.484 1 94.19 24 GLY B O 1
ATOM 881 N N . PHE B 1 25 ? -8.633 -9.148 -13.016 1 94.12 25 PHE B N 1
ATOM 882 C CA . PHE B 1 25 ? -7.75 -9.633 -11.961 1 94.12 25 PHE B CA 1
ATOM 883 C C . PHE B 1 25 ? -8.055 -11.0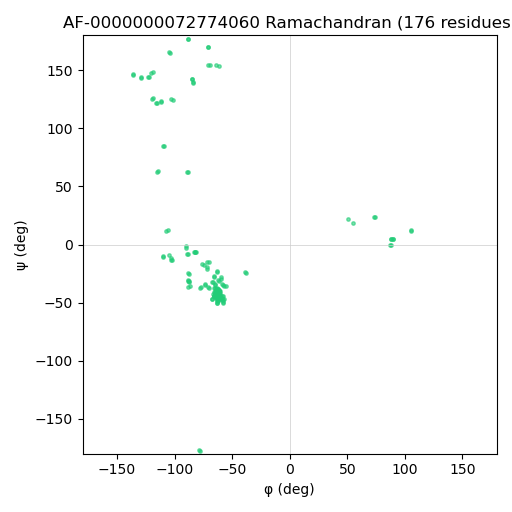86 -11.633 1 94.12 25 PHE B C 1
ATOM 885 O O . PHE B 1 25 ? -9.18 -11.422 -11.25 1 94.12 25 PHE B O 1
ATOM 892 N N . HIS B 1 26 ? -7.031 -11.914 -11.766 1 91 26 HIS B N 1
ATOM 893 C CA . HIS B 1 26 ? -7.113 -13.32 -11.383 1 91 26 HIS B CA 1
ATOM 894 C C . HIS B 1 26 ? -6.293 -13.602 -10.133 1 91 26 HIS B C 1
ATOM 896 O O . HIS B 1 26 ? -5.145 -14.047 -10.227 1 91 26 HIS B O 1
ATOM 902 N N . LEU B 1 27 ? -6.867 -13.383 -9.055 1 90.56 27 LEU B N 1
ATOM 903 C CA . LEU B 1 27 ? -6.219 -13.531 -7.754 1 90.56 27 LEU B CA 1
ATOM 904 C C . LEU B 1 27 ? -6.262 -14.984 -7.289 1 90.56 27 LEU B C 1
ATOM 906 O O . LEU B 1 27 ? -7.254 -15.68 -7.504 1 90.56 27 LEU B O 1
ATOM 910 N N . ASN B 1 28 ? -5.207 -15.414 -6.742 1 91.12 28 ASN B N 1
ATOM 911 C CA . ASN B 1 28 ? -5.293 -16.719 -6.086 1 91.12 28 ASN B CA 1
ATOM 912 C C . ASN B 1 28 ? -6.117 -16.641 -4.805 1 91.12 28 ASN B C 1
ATOM 914 O O . ASN B 1 28 ? -6.422 -15.555 -4.316 1 91.12 28 ASN B O 1
ATOM 918 N N . GLU B 1 29 ? -6.43 -17.797 -4.246 1 91.56 29 GLU B N 1
ATOM 919 C CA . GLU B 1 29 ? -7.34 -17.875 -3.107 1 91.56 29 GLU B CA 1
ATOM 920 C C . GLU B 1 29 ? -6.785 -17.141 -1.899 1 91.56 29 GLU B C 1
ATOM 922 O O . GLU B 1 29 ? -7.531 -16.469 -1.177 1 91.56 29 GLU B O 1
ATOM 927 N N . HIS B 1 30 ? -5.555 -17.297 -1.669 1 90.44 30 HIS B N 1
ATOM 928 C CA . HIS B 1 30 ? -4.949 -16.672 -0.497 1 90.44 30 HIS B CA 1
ATOM 929 C C . HIS B 1 30 ? -5.023 -15.156 -0.582 1 90.44 30 HIS B C 1
ATOM 931 O O . HIS B 1 30 ? -5.484 -14.5 0.355 1 90.44 30 HIS B O 1
ATOM 937 N N . LEU B 1 31 ? -4.59 -14.586 -1.712 1 91.12 31 LEU B N 1
ATOM 938 C CA . LEU B 1 31 ? -4.641 -13.148 -1.923 1 91.12 31 LEU B CA 1
ATOM 939 C C . LEU B 1 31 ? -6.078 -12.641 -1.888 1 91.12 31 LEU B C 1
ATOM 941 O O . LEU B 1 31 ? -6.363 -11.602 -1.283 1 91.12 31 LEU B O 1
ATOM 945 N N . TYR B 1 32 ? -6.984 -13.391 -2.467 1 91.94 32 TYR B N 1
ATOM 946 C CA . TYR B 1 32 ? -8.406 -13.055 -2.471 1 91.94 32 TYR B CA 1
ATOM 947 C C . TYR B 1 32 ? -8.938 -12.938 -1.05 1 91.94 32 TYR B C 1
ATOM 949 O O . TYR B 1 32 ? -9.594 -11.953 -0.706 1 91.94 32 TYR B O 1
ATOM 957 N N . ASN B 1 33 ? -8.633 -13.875 -0.241 1 92.38 33 ASN B N 1
ATOM 958 C CA . ASN B 1 33 ? -9.125 -13.891 1.133 1 92.38 33 ASN B CA 1
ATOM 959 C C . ASN B 1 33 ? -8.578 -12.711 1.936 1 92.38 33 ASN B C 1
ATOM 961 O O . ASN B 1 33 ? -9.297 -12.125 2.75 1 92.38 33 ASN B O 1
ATOM 965 N N . MET B 1 34 ? -7.383 -12.375 1.69 1 88.31 34 MET B N 1
ATOM 966 C CA . MET B 1 34 ? -6.781 -11.242 2.379 1 88.31 34 MET B CA 1
ATOM 967 C C . MET B 1 34 ? -7.477 -9.938 1.996 1 88.31 34 MET B C 1
ATOM 969 O O . MET B 1 34 ? -7.773 -9.109 2.861 1 88.31 34 MET B O 1
ATOM 973 N N . ILE B 1 35 ? -7.707 -9.836 0.713 1 92.19 35 ILE B N 1
ATOM 974 C CA . ILE B 1 35 ? -8.344 -8.625 0.197 1 92.19 35 ILE B CA 1
ATOM 975 C C . ILE B 1 35 ? -9.758 -8.508 0.762 1 92.19 35 ILE B C 1
ATOM 977 O O . ILE B 1 35 ? -10.164 -7.434 1.2 1 92.19 35 ILE B O 1
ATOM 981 N N . ILE B 1 36 ? -10.469 -9.57 0.8 1 92.25 36 ILE B N 1
ATOM 982 C CA . ILE B 1 36 ? -11.836 -9.578 1.303 1 92.25 36 ILE B CA 1
ATOM 983 C C . ILE B 1 36 ? -11.844 -9.219 2.787 1 92.25 36 ILE B C 1
ATOM 985 O O . ILE B 1 36 ? -12.688 -8.445 3.238 1 92.25 36 ILE B O 1
ATOM 989 N N . GLN B 1 37 ? -11 -9.742 3.512 1 91 37 GLN B N 1
ATOM 990 C CA . GLN B 1 37 ? -10.906 -9.461 4.941 1 91 37 GLN B CA 1
ATOM 991 C C . GLN B 1 37 ? -10.68 -7.973 5.199 1 91 37 GLN B C 1
ATOM 993 O O . GLN B 1 37 ? -11.219 -7.414 6.152 1 91 37 GLN B O 1
ATOM 998 N N . ARG B 1 38 ? -9.984 -7.312 4.359 1 89.56 38 ARG B N 1
ATOM 999 C CA . ARG B 1 38 ? -9.609 -5.918 4.566 1 89.56 38 ARG B CA 1
ATOM 1000 C C . ARG B 1 38 ? -10.672 -4.977 4.02 1 89.56 38 ARG B C 1
ATOM 1002 O O . ARG B 1 38 ? -10.93 -3.92 4.598 1 89.56 38 ARG B O 1
ATOM 1009 N N . TYR B 1 39 ? -11.273 -5.355 2.924 1 92.5 39 TYR B N 1
ATOM 1010 C CA . TYR B 1 39 ? -12.047 -4.371 2.178 1 92.5 39 TYR B CA 1
ATOM 1011 C C . TYR B 1 39 ? -13.539 -4.668 2.277 1 92.5 39 TYR B C 1
ATOM 1013 O O . TYR B 1 39 ? -14.367 -3.852 1.865 1 92.5 39 TYR B O 1
ATOM 1021 N N . SER B 1 40 ? -13.875 -5.84 2.818 1 93.56 40 SER B N 1
ATOM 1022 C CA . SER B 1 40 ? -15.273 -6.242 2.922 1 93.56 40 SER B CA 1
ATOM 1023 C C . SER B 1 40 ? -15.781 -6.105 4.352 1 93.56 40 SER B C 1
ATOM 1025 O O . SER B 1 40 ? -15 -5.879 5.277 1 93.56 40 SER B O 1
ATOM 1027 N N . ASP B 1 41 ? -17.062 -6.152 4.469 1 93.44 41 ASP B N 1
ATOM 1028 C CA . ASP B 1 41 ? -17.641 -6.18 5.805 1 93.44 41 ASP B CA 1
ATOM 1029 C C . ASP B 1 41 ? -17.562 -7.578 6.41 1 93.44 41 ASP B C 1
ATOM 1031 O O . ASP B 1 41 ? -16.938 -8.477 5.836 1 93.44 41 ASP B O 1
ATOM 1035 N N . GLU B 1 42 ? -18.109 -7.711 7.574 1 91.75 42 GLU B N 1
ATOM 1036 C CA . GLU B 1 42 ? -18 -8.961 8.312 1 91.75 42 GLU B CA 1
ATOM 1037 C C . GLU B 1 42 ? -18.672 -10.109 7.562 1 91.75 42 GLU B C 1
ATOM 1039 O O . GLU B 1 42 ? -18.344 -11.273 7.762 1 91.75 42 GLU B O 1
ATOM 1044 N N . GLY B 1 43 ? -19.578 -9.773 6.723 1 90.06 43 GLY B N 1
ATOM 1045 C CA . GLY B 1 43 ? -20.297 -10.773 5.945 1 90.06 43 GLY B CA 1
ATOM 1046 C C . GLY B 1 43 ? -19.625 -11.086 4.621 1 90.06 43 GLY B C 1
ATOM 1047 O O . GLY B 1 43 ? -20.109 -11.906 3.844 1 90.06 43 GLY B O 1
ATOM 1048 N N . GLY B 1 44 ? -18.578 -10.438 4.301 1 91.56 44 GLY B N 1
ATOM 1049 C CA . GLY B 1 44 ? -17.844 -10.672 3.061 1 91.56 44 GLY B CA 1
ATOM 1050 C C . GLY B 1 44 ? -18.344 -9.82 1.908 1 91.56 44 GLY B C 1
ATOM 1051 O O . GLY B 1 44 ? -17.938 -10.016 0.763 1 91.56 44 GLY B O 1
ATOM 1052 N N . ASN B 1 45 ? -19.266 -8.969 2.217 1 92.75 45 ASN B N 1
ATOM 1053 C CA . ASN B 1 45 ? -19.75 -8.039 1.205 1 92.75 45 ASN B CA 1
ATOM 1054 C C . ASN B 1 45 ? -18.875 -6.793 1.112 1 92.75 45 ASN B C 1
ATOM 1056 O O . ASN B 1 45 ? -18.391 -6.297 2.129 1 92.75 45 ASN B O 1
ATOM 1060 N N . MET B 1 46 ? -18.734 -6.359 -0.205 1 94.12 46 MET B N 1
ATOM 1061 C CA . MET B 1 46 ? -17.906 -5.176 -0.416 1 94.12 46 MET B CA 1
ATOM 1062 C C . MET B 1 46 ? -18.719 -4.051 -1.047 1 94.12 46 MET B C 1
ATOM 1064 O O . MET B 1 46 ? -19.453 -4.27 -2.02 1 94.12 46 MET B O 1
ATOM 1068 N N . ASP B 1 47 ? -18.641 -2.9 -0.347 1 93.25 47 ASP B N 1
ATOM 1069 C CA . ASP B 1 47 ? -19.266 -1.736 -0.966 1 93.25 47 ASP B CA 1
ATOM 1070 C C . ASP B 1 47 ? -18.562 -1.362 -2.27 1 93.25 47 ASP B C 1
ATOM 1072 O O . ASP B 1 47 ? -17.359 -1.565 -2.408 1 93.25 47 ASP B O 1
ATOM 1076 N N . PHE B 1 48 ? -19.328 -0.717 -3.113 1 90.94 48 PHE B N 1
ATOM 1077 C CA . PHE B 1 48 ? -18.797 -0.398 -4.434 1 90.94 48 PHE B CA 1
ATOM 1078 C C . PHE B 1 48 ? -17.594 0.542 -4.32 1 90.94 48 PHE B C 1
ATOM 1080 O O . PHE B 1 48 ? -16.609 0.388 -5.043 1 90.94 48 PHE B O 1
ATOM 1087 N N . ASP B 1 49 ? -17.688 1.435 -3.459 1 89.38 49 ASP B N 1
ATOM 1088 C CA . ASP B 1 49 ? -16.562 2.359 -3.279 1 89.38 49 ASP B CA 1
ATOM 1089 C C . ASP B 1 49 ? -15.305 1.621 -2.84 1 89.38 49 ASP B C 1
ATOM 1091 O O . ASP B 1 49 ? -14.219 1.883 -3.354 1 89.38 49 ASP B O 1
ATOM 1095 N N . ASN B 1 50 ? -15.453 0.6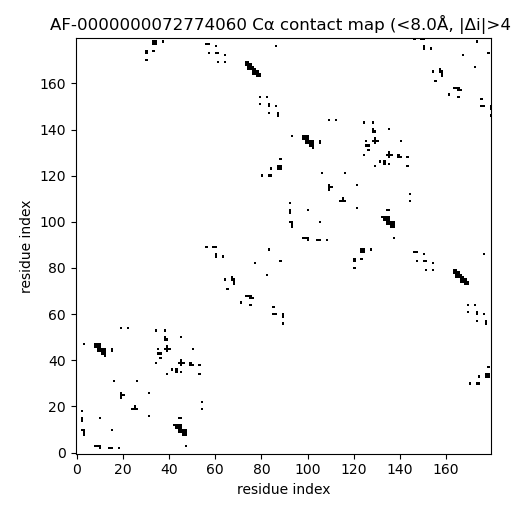81 -1.873 1 92.5 50 ASN B N 1
ATOM 1096 C CA . ASN B 1 50 ? -14.32 -0.123 -1.422 1 92.5 50 ASN B CA 1
ATOM 1097 C C . ASN B 1 50 ? -13.758 -0.989 -2.547 1 92.5 50 ASN B C 1
ATOM 1099 O O . ASN B 1 50 ? -12.547 -1.148 -2.672 1 92.5 50 ASN B O 1
ATOM 1103 N N . PHE B 1 51 ? -14.68 -1.487 -3.35 1 94.38 51 PHE B N 1
ATOM 1104 C CA . PHE B 1 51 ? -14.281 -2.332 -4.469 1 94.38 51 PHE B CA 1
ATOM 1105 C C . PHE B 1 51 ? -13.43 -1.547 -5.461 1 94.38 51 PHE B C 1
ATOM 1107 O O . PHE B 1 51 ? -12.344 -1.987 -5.844 1 94.38 51 PHE B O 1
ATOM 1114 N N . ILE B 1 52 ? -13.922 -0.362 -5.812 1 92.62 52 ILE B N 1
ATOM 1115 C CA . ILE B 1 52 ? -13.203 0.461 -6.785 1 92.62 52 ILE B CA 1
ATOM 1116 C C . ILE B 1 52 ? -11.859 0.888 -6.207 1 92.62 52 ILE B C 1
ATOM 1118 O O . ILE B 1 52 ? -10.844 0.856 -6.902 1 92.62 52 ILE B O 1
ATOM 1122 N N . SER B 1 53 ? -11.805 1.24 -4.902 1 90.88 53 SER B N 1
ATOM 1123 C CA . SER B 1 53 ? -10.547 1.603 -4.254 1 90.88 53 SER B CA 1
ATOM 1124 C C . SER B 1 53 ? -9.555 0.444 -4.281 1 90.88 53 SER B C 1
ATOM 1126 O O . SER B 1 53 ? -8.367 0.646 -4.531 1 90.88 53 SER B O 1
ATOM 1128 N N . CYS B 1 54 ? -10.109 -0.725 -4.035 1 93 54 CYS B N 1
ATOM 1129 C CA . CYS B 1 54 ? -9.266 -1.916 -4.055 1 93 54 CYS B CA 1
ATOM 1130 C C . CYS B 1 54 ? -8.703 -2.158 -5.449 1 93 54 CYS B C 1
ATOM 1132 O O . CYS B 1 54 ? -7.508 -2.42 -5.605 1 93 54 CYS B O 1
ATOM 1134 N N . LEU B 1 55 ? -9.562 -2.062 -6.477 1 94.88 55 LEU B N 1
ATOM 1135 C CA . LEU B 1 55 ? -9.125 -2.289 -7.848 1 94.88 55 LEU B CA 1
ATOM 1136 C C . LEU B 1 55 ? -8.047 -1.292 -8.25 1 94.88 55 LEU B C 1
ATOM 1138 O O . LEU B 1 55 ? -7.047 -1.666 -8.867 1 94.88 55 LEU B O 1
ATOM 1142 N N . VAL B 1 56 ? -8.281 -0.082 -7.883 1 91.44 56 VAL B N 1
ATOM 1143 C CA . VAL B 1 56 ? -7.328 0.972 -8.211 1 91.44 56 VAL B CA 1
ATOM 1144 C C . VAL B 1 56 ? -5.98 0.671 -7.562 1 91.44 56 VAL B C 1
ATOM 1146 O O . VAL B 1 56 ? -4.938 0.775 -8.203 1 91.44 56 VAL B O 1
ATOM 1149 N N . ARG B 1 57 ? -5.941 0.281 -6.312 1 91.31 57 ARG B N 1
ATOM 1150 C CA . ARG B 1 57 ? -4.715 -0.055 -5.598 1 91.31 57 ARG B CA 1
ATOM 1151 C C . ARG B 1 57 ? -4.062 -1.3 -6.188 1 91.31 57 ARG B C 1
ATOM 1153 O O . ARG B 1 57 ? -2.846 -1.334 -6.391 1 91.31 57 ARG B O 1
ATOM 1160 N N . LEU B 1 58 ? -4.824 -2.279 -6.465 1 93.56 58 LEU B N 1
ATOM 1161 C CA . LEU B 1 58 ? -4.316 -3.506 -7.07 1 93.56 58 LEU B CA 1
ATOM 1162 C C . LEU B 1 58 ? -3.617 -3.213 -8.391 1 93.56 58 LEU B C 1
ATOM 1164 O O . LEU B 1 58 ? -2.498 -3.678 -8.625 1 93.56 58 LEU B O 1
ATOM 1168 N N . ASP B 1 59 ? -4.227 -2.475 -9.188 1 94.31 59 ASP B N 1
ATOM 1169 C CA . ASP B 1 59 ? -3.66 -2.105 -10.477 1 94.31 59 ASP B CA 1
ATOM 1170 C C . ASP B 1 59 ? -2.334 -1.367 -10.312 1 94.31 59 ASP B C 1
ATOM 1172 O O . ASP B 1 59 ? -1.357 -1.668 -11 1 94.31 59 ASP B O 1
ATOM 1176 N N . ALA B 1 60 ? -2.336 -0.429 -9.422 1 92.88 60 ALA B N 1
ATOM 1177 C CA . ALA B 1 60 ? -1.124 0.342 -9.156 1 92.88 60 ALA B CA 1
ATOM 1178 C C . ALA B 1 60 ? 0.002 -0.559 -8.664 1 92.88 60 ALA B C 1
ATOM 1180 O O . ALA B 1 60 ? 1.155 -0.406 -9.07 1 92.88 60 ALA B O 1
ATOM 1181 N N . MET B 1 61 ? -0.356 -1.495 -7.832 1 94.5 61 MET B N 1
ATOM 1182 C CA . MET B 1 61 ? 0.67 -2.375 -7.281 1 94.5 61 MET B CA 1
ATOM 1183 C C . MET B 1 61 ? 1.157 -3.367 -8.336 1 94.5 61 MET B C 1
ATOM 1185 O O . MET B 1 61 ? 2.342 -3.705 -8.375 1 94.5 61 MET B O 1
ATOM 1189 N N . PHE B 1 62 ? 0.273 -3.775 -9.172 1 93.75 62 PHE B N 1
ATOM 1190 C CA . PHE B 1 62 ? 0.693 -4.621 -10.281 1 93.75 62 PHE B CA 1
ATOM 1191 C C . PHE B 1 62 ? 1.639 -3.869 -11.211 1 93.75 62 PHE B C 1
ATOM 1193 O O . PHE B 1 62 ? 2.695 -4.383 -11.578 1 93.75 62 PHE B O 1
ATOM 1200 N N . ARG B 1 63 ? 1.3 -2.686 -11.523 1 93.56 63 ARG B N 1
ATOM 1201 C CA . ARG B 1 63 ? 2.115 -1.877 -12.422 1 93.56 63 ARG B CA 1
ATOM 1202 C C . ARG B 1 63 ? 3.473 -1.566 -11.805 1 93.56 63 ARG B C 1
ATOM 1204 O O . ARG B 1 63 ? 4.5 -1.622 -12.484 1 93.56 63 ARG B O 1
ATOM 1211 N N . ALA B 1 64 ? 3.459 -1.264 -10.555 1 93.31 64 ALA B N 1
ATOM 1212 C CA . ALA B 1 64 ? 4.715 -0.998 -9.852 1 93.31 64 ALA B CA 1
ATOM 1213 C C . ALA B 1 64 ? 5.617 -2.227 -9.859 1 93.31 64 ALA B C 1
ATOM 1215 O O . ALA B 1 64 ? 6.82 -2.119 -10.117 1 93.31 64 ALA B O 1
ATOM 1216 N N . PHE B 1 65 ? 5.09 -3.369 -9.648 1 95 65 PHE B N 1
ATOM 1217 C CA . PHE B 1 65 ? 5.871 -4.598 -9.664 1 95 65 PHE B CA 1
ATOM 1218 C C . PHE B 1 65 ? 6.473 -4.84 -11.039 1 95 65 PHE B C 1
ATOM 1220 O O . PHE B 1 65 ? 7.668 -5.129 -11.164 1 95 65 PHE B O 1
ATOM 1227 N N . LYS B 1 66 ? 5.625 -4.703 -11.992 1 94.56 66 LYS B N 1
ATOM 1228 C CA . LYS B 1 66 ? 6.074 -4.938 -13.359 1 94.56 66 LYS B CA 1
ATOM 1229 C C . LYS B 1 66 ? 7.18 -3.959 -13.75 1 94.56 66 LYS B C 1
ATOM 1231 O O . LYS B 1 66 ? 8.133 -4.336 -14.438 1 94.56 66 LYS B O 1
ATOM 1236 N N . SER B 1 67 ? 7.023 -2.746 -13.312 1 93.69 67 SER B N 1
ATOM 1237 C CA . SER B 1 67 ? 8.023 -1.73 -13.633 1 93.69 67 SER B CA 1
ATOM 1238 C C . SER B 1 67 ? 9.359 -2.047 -12.984 1 93.69 67 SER B C 1
ATOM 1240 O O . SER B 1 67 ? 10.414 -1.684 -13.516 1 93.69 67 SER B O 1
ATOM 1242 N N . LEU B 1 68 ? 9.344 -2.744 -11.875 1 93.12 68 LEU B N 1
ATOM 1243 C CA . LEU B 1 68 ? 10.562 -3.104 -11.156 1 93.12 68 LEU B CA 1
ATOM 1244 C C . LEU B 1 68 ? 11.141 -4.406 -11.688 1 93.12 68 LEU B C 1
ATOM 1246 O O . LEU B 1 68 ? 12.359 -4.621 -11.633 1 93.12 68 LEU B O 1
ATOM 1250 N N . ASP B 1 69 ? 10.25 -5.277 -12.156 1 95.44 69 ASP B N 1
ATOM 1251 C CA . ASP B 1 69 ? 10.656 -6.574 -12.688 1 95.44 69 ASP B CA 1
ATOM 1252 C C . ASP B 1 69 ? 10.961 -6.484 -14.18 1 95.44 69 ASP B C 1
ATOM 1254 O O . ASP B 1 69 ? 10.422 -7.258 -14.977 1 95.44 69 ASP B O 1
ATOM 1258 N N . LYS B 1 70 ? 11.898 -5.734 -14.508 1 92.38 70 LYS B N 1
ATOM 1259 C CA . LYS B 1 70 ? 12.219 -5.457 -15.898 1 92.38 70 LYS B CA 1
ATOM 1260 C C . LYS B 1 70 ? 12.734 -6.707 -16.609 1 92.38 70 LYS B C 1
ATOM 1262 O O . LYS B 1 70 ? 12.461 -6.914 -17.797 1 92.38 70 LYS B O 1
ATOM 1267 N N . ASP B 1 71 ? 13.414 -7.555 -15.867 1 93 71 ASP B N 1
ATOM 1268 C CA . ASP B 1 71 ? 14.023 -8.734 -16.469 1 93 71 ASP B CA 1
ATOM 1269 C C . ASP B 1 71 ? 13.047 -9.906 -16.484 1 93 71 ASP B C 1
ATOM 1271 O O . ASP B 1 71 ? 13.375 -10.992 -16.984 1 93 71 ASP B O 1
ATOM 1275 N N . GLY B 1 72 ? 11.852 -9.742 -15.805 1 92.88 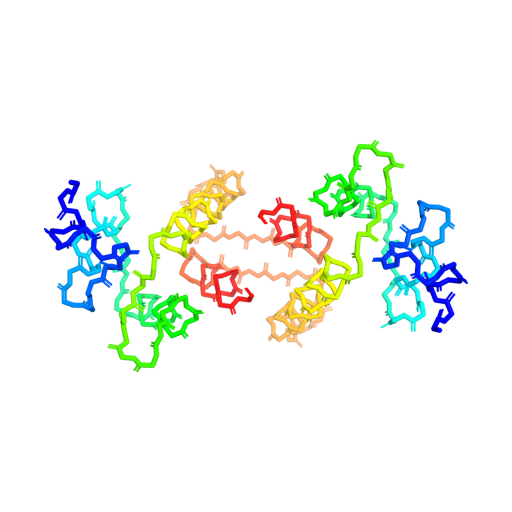72 GLY B N 1
ATOM 1276 C CA . GLY B 1 72 ? 10.805 -10.758 -15.852 1 92.88 72 GLY B CA 1
ATOM 1277 C C . GLY B 1 72 ? 11.133 -11.992 -15.031 1 92.88 72 GLY B C 1
ATOM 1278 O O . GLY B 1 72 ? 10.75 -13.102 -15.398 1 92.88 72 GLY B O 1
ATOM 1279 N N . THR B 1 73 ? 12 -11.875 -14.039 1 93.62 73 THR B N 1
ATOM 1280 C CA . THR B 1 73 ? 12.391 -13 -13.203 1 93.62 73 THR B CA 1
ATOM 1281 C C . THR B 1 73 ? 11.258 -13.398 -12.266 1 93.62 73 THR B C 1
ATOM 1283 O O . THR B 1 73 ? 11.273 -14.492 -11.695 1 93.62 73 THR B O 1
ATOM 1286 N N . GLY B 1 74 ? 10.312 -12.484 -12.062 1 93.75 74 GLY B N 1
ATOM 1287 C CA . GLY B 1 74 ? 9.242 -12.727 -11.109 1 93.75 74 GLY B CA 1
ATOM 1288 C C . GLY B 1 74 ? 9.594 -12.305 -9.695 1 93.75 74 GLY B C 1
ATOM 1289 O O . GLY B 1 74 ? 8.852 -12.586 -8.758 1 93.75 74 GLY B O 1
ATOM 1290 N N . GLN B 1 75 ? 10.789 -11.688 -9.586 1 95.31 75 GLN B N 1
ATOM 1291 C CA . GLN B 1 75 ? 11.25 -11.18 -8.297 1 95.31 75 GLN B CA 1
ATOM 1292 C C . GLN B 1 75 ? 11.703 -9.727 -8.414 1 95.31 75 GLN B C 1
ATOM 1294 O O . GLN B 1 75 ? 12.258 -9.32 -9.438 1 95.31 75 GLN B O 1
ATOM 1299 N N . ILE B 1 76 ? 11.43 -8.977 -7.391 1 95.94 76 ILE B N 1
ATOM 1300 C CA . ILE B 1 76 ? 11.961 -7.617 -7.34 1 95.94 76 ILE B CA 1
ATOM 1301 C C . ILE B 1 76 ? 12.797 -7.438 -6.074 1 95.94 76 ILE B C 1
ATOM 1303 O O . ILE B 1 76 ? 12.539 -8.086 -5.055 1 95.94 76 ILE B O 1
ATOM 1307 N N . GLN B 1 77 ? 13.797 -6.695 -6.227 1 95 77 GLN B N 1
ATOM 1308 C CA . GLN B 1 77 ? 14.633 -6.32 -5.098 1 95 77 GLN B CA 1
ATOM 1309 C C . GLN B 1 77 ? 14.578 -4.816 -4.848 1 95 77 GLN B C 1
ATOM 1311 O O . GLN B 1 77 ? 14.852 -4.023 -5.75 1 95 77 GLN B O 1
ATOM 1316 N N . VAL B 1 78 ? 14.164 -4.516 -3.635 1 95.5 78 VAL B N 1
ATOM 1317 C CA . VAL B 1 78 ? 14.023 -3.092 -3.338 1 95.5 78 VAL B CA 1
ATOM 1318 C C . VAL B 1 78 ? 14.602 -2.789 -1.959 1 95.5 78 VAL B C 1
ATOM 1320 O O . VAL B 1 78 ? 14.586 -3.643 -1.069 1 95.5 78 VAL B O 1
ATOM 1323 N N . ASN B 1 79 ? 15.164 -1.594 -1.852 1 95 79 ASN B N 1
ATOM 1324 C CA . ASN B 1 79 ? 15.531 -1.098 -0.53 1 95 79 ASN B CA 1
ATOM 1325 C C . ASN B 1 79 ? 14.375 -0.352 0.132 1 95 79 ASN B C 1
ATOM 1327 O O . ASN B 1 79 ? 13.305 -0.21 -0.458 1 95 79 ASN B O 1
ATOM 1331 N N . ILE B 1 80 ? 14.648 0.046 1.342 1 93.38 80 ILE B N 1
ATOM 1332 C CA . ILE B 1 80 ? 13.555 0.574 2.148 1 93.38 80 ILE B CA 1
ATOM 1333 C C . ILE B 1 80 ? 13.031 1.865 1.523 1 93.38 80 ILE B C 1
ATOM 1335 O O . ILE B 1 80 ? 11.828 2.133 1.553 1 93.38 80 ILE B O 1
ATOM 1339 N N . GLN B 1 81 ? 13.867 2.611 0.954 1 90.88 81 GLN B N 1
ATOM 1340 C CA . GLN B 1 81 ? 13.422 3.852 0.329 1 90.88 81 GLN B CA 1
ATOM 1341 C C . GLN B 1 81 ? 12.539 3.568 -0.886 1 90.88 81 GLN B C 1
ATOM 1343 O O . GLN B 1 81 ? 11.469 4.16 -1.034 1 90.88 81 GLN B O 1
ATOM 1348 N N . GLU B 1 82 ? 12.953 2.672 -1.74 1 91.19 82 GLU B N 1
ATOM 1349 C CA . GLU B 1 82 ? 12.172 2.258 -2.898 1 91.19 82 GLU B CA 1
ATOM 1350 C C . GLU B 1 82 ? 10.844 1.632 -2.471 1 91.19 82 GLU B C 1
ATOM 1352 O O . GLU B 1 82 ? 9.805 1.906 -3.066 1 91.19 82 GLU B O 1
ATOM 1357 N N . TRP B 1 83 ? 10.914 0.859 -1.454 1 93.44 83 TRP B N 1
ATOM 1358 C CA . TRP B 1 83 ? 9.742 0.204 -0.882 1 93.44 83 TRP B CA 1
ATOM 1359 C C . TRP B 1 83 ? 8.695 1.229 -0.466 1 93.44 83 TRP B C 1
ATOM 1361 O O . TRP B 1 83 ? 7.543 1.161 -0.904 1 93.44 83 TRP B O 1
ATOM 1371 N N . LEU B 1 84 ? 9.117 2.221 0.254 1 93.19 84 LEU B N 1
ATOM 1372 C CA . LEU B 1 84 ? 8.188 3.223 0.762 1 93.19 84 LEU B CA 1
ATOM 1373 C C . LEU B 1 84 ? 7.676 4.109 -0.367 1 93.19 84 LEU B C 1
ATOM 1375 O O . LEU B 1 84 ? 6.504 4.5 -0.373 1 93.19 84 LEU B O 1
ATOM 1379 N N . GLN B 1 85 ? 8.5 4.391 -1.277 1 90.06 85 GLN B N 1
ATOM 1380 C CA . GLN B 1 85 ? 8.078 5.199 -2.416 1 90.06 85 GLN B CA 1
ATOM 1381 C C . GLN B 1 85 ? 6.973 4.512 -3.207 1 90.06 85 GLN B C 1
ATOM 1383 O O . GLN B 1 85 ? 5.984 5.145 -3.584 1 90.06 85 GLN B O 1
ATOM 1388 N N . LEU B 1 86 ? 7.09 3.273 -3.391 1 89.31 86 LEU B N 1
ATOM 1389 C CA . LEU B 1 86 ? 6.145 2.518 -4.207 1 89.31 86 LEU B CA 1
ATOM 1390 C C . LEU B 1 86 ? 4.855 2.25 -3.434 1 89.31 86 LEU B C 1
ATOM 1392 O O . LEU B 1 86 ? 3.762 2.336 -3.996 1 89.31 86 LEU B O 1
ATOM 1396 N N . THR B 1 87 ? 5.043 2.004 -2.158 1 92.56 87 THR B N 1
ATOM 1397 C CA . THR B 1 87 ? 3.883 1.542 -1.407 1 92.56 87 THR B CA 1
ATOM 1398 C C . THR B 1 87 ? 3.08 2.725 -0.87 1 92.56 87 THR B C 1
ATOM 1400 O O . THR B 1 87 ? 1.874 2.611 -0.642 1 92.56 87 THR B O 1
ATOM 1403 N N . MET B 1 88 ? 3.76 3.898 -0.669 1 90.44 88 MET B N 1
ATOM 1404 C CA . MET B 1 88 ? 3.064 5.051 -0.103 1 90.44 88 MET B CA 1
ATOM 1405 C C . MET B 1 88 ? 2.398 5.879 -1.198 1 90.44 88 MET B C 1
ATOM 1407 O O . MET B 1 88 ? 1.426 6.586 -0.941 1 90.44 88 MET B O 1
ATOM 1411 N N . TYR B 1 89 ? 2.982 5.906 -2.303 1 79.19 89 TYR B N 1
ATOM 1412 C CA . TYR B 1 89 ? 2.439 6.707 -3.393 1 79.19 89 TYR B CA 1
ATOM 1413 C C . TYR B 1 89 ? 1.314 5.965 -4.105 1 79.19 89 TYR B C 1
ATOM 1415 O O . TYR B 1 89 ? 0.509 6.578 -4.812 1 79.19 89 TYR B O 1
ATOM 1423 N N . SER B 1 90 ? 1.11 4.668 -3.711 1 68.5 90 SER B N 1
ATOM 1424 C CA . SER B 1 90 ? 0.076 3.928 -4.426 1 68.5 90 SER B CA 1
ATOM 1425 C C . SER B 1 90 ? -1.287 4.105 -3.766 1 68.5 90 SER B C 1
ATOM 1427 O O . SER B 1 90 ? -1.371 4.375 -2.564 1 68.5 90 SER B O 1
#

Secondary structure (DSSP, 8-state):
-TT-TTSSSEE-HHHHHHHHHHTT----HHHHHHHHHHHS-TTS-EEHHHHHHHHHHHHHHHHHHHHH-TT-SSEEEEEHHHHHHHHHH-/-TT-TTSSSEE-HHHHHHHHHHTT----HHHHHHHHHHHS-TTS-EEHHHHHHHHHHHHHHHHHHHHH-TT-SSEEEEEHHHHHHHHHH-

Sequence (180 aa):
SFFDGDRSGTIGSSELSGAFEAAGFHLNEHLYNMIIQRYSDEGGNMDFDNFISCLVRLDAMFRAFKSLDKDGTGQIQVNIQEWLQLTMYSSFFDGDRSGTIGSSELSGAFEAAGFHLNEHLYNMIIQRYSDEGGNMDFDNFISCLVRLDAMFRAFKSLDKDGTGQIQVNIQEWLQLTMYS

Foldseek 3Di:
DVQCVPVPQKGAQVRLCVVCVVLPDDDDPVVLVVLQVVQHPPRSIHGNVSSVVSSVLVVLLVVLVCVQVVVVPSDGDDDPVSVCVSNVVD/DVQCVPVPQKGAQVRLCVVCVVVPDDDDPVVLVVLQVPAHPPRSIHGNVSSVVSSVLVVLLVVLVCVQPVVVPSDGDDDPVSVCVSNVVD

Nearest PDB structures (foldseek):
  1aj5-assembly1_A-2  TM=9.780E-01  e=1.734E-11  Rattus norvegicus
  1aj5-assembly2_B-3  TM=9.711E-01  e=3.888E-11  Rattus norvegicus
  3df0-assembly1_B  TM=9.002E-01  e=1.955E-10  Rattus norvegicus
  4okh-assembly1_A  TM=7.982E-01  e=1.420E-08  Homo sapiens
  4okh-assembly2_C-2  TM=8.904E-01  e=9.149E-08  Homo sapiens